Protein AF-A0A1M3EBS1-F1 (afdb_monomer_lite)

Foldseek 3Di:
DQPQLLVLLVVLLVVLVVCVVVQFDDPVVNVVSNVLSVLSNVPDVSSVSSCVVVVVQVVCCVVVVDRPDARPPGD

Secondary structure (DSSP, 8-state):
--HHHHHHHHHHHHHHHHHHHTT-S-HHHHHHHHHHHHHGGG-HHHHHHHHHHHHHHHHHHHHHSS-SS--TT--

pLDDT: mean 70.4, std 9.7, range [42.84, 83.81]

Radius of gyration: 12.43 Å; chains: 1; bounding box: 31×15×32 Å

Sequence (75 aa):
MKGTGLITGVAGLTITYVQYSNGEMSGKVVLADVAFGTMGFGGSRGATISIAYFGIKAIYEYSTENSVFEKPGGN

Structure (mmCIF, N/CA/C/O backbone):
data_AF-A0A1M3EBS1-F1
#
_entry.id   AF-A0A1M3EBS1-F1
#
loop_
_atom_site.group_PDB
_atom_site.id
_atom_site.type_symbol
_atom_site.label_atom_id
_atom_site.label_alt_id
_atom_site.label_comp_id
_atom_site.label_asym_id
_atom_site.label_entity_id
_atom_site.label_seq_id
_atom_site.pdbx_PDB_ins_code
_atom_site.Cartn_x
_atom_site.Cartn_y
_atom_site.Cartn_z
_atom_site.occupancy
_atom_site.B_iso_or_equiv
_atom_site.auth_seq_id
_atom_site.auth_comp_id
_atom_site.auth_asym_id
_atom_site.auth_atom_id
_atom_site.pdbx_PDB_model_num
ATOM 1 N N . MET A 1 1 ? 17.414 -2.458 -13.500 1.00 49.06 1 MET A N 1
ATOM 2 C CA . MET A 1 1 ? 16.640 -2.480 -12.235 1.00 49.06 1 MET A CA 1
ATOM 3 C C . MET A 1 1 ? 15.132 -2.330 -12.503 1.00 49.06 1 MET A C 1
ATOM 5 O O . MET A 1 1 ? 14.524 -1.383 -12.029 1.00 49.06 1 MET A O 1
ATOM 9 N N . LYS A 1 2 ? 14.514 -3.235 -13.284 1.00 51.47 2 LYS A N 1
ATOM 10 C CA . LYS A 1 2 ? 13.063 -3.186 -13.589 1.00 51.47 2 LYS A CA 1
ATOM 11 C C . LYS A 1 2 ? 12.204 -4.045 -12.638 1.00 51.47 2 LYS A C 1
ATOM 13 O O . LYS A 1 2 ? 11.003 -3.842 -12.577 1.00 51.47 2 LYS A O 1
ATOM 18 N N . GLY A 1 3 ? 12.812 -4.971 -11.888 1.00 57.66 3 GLY A N 1
ATOM 19 C CA . GLY A 1 3 ? 12.084 -5.926 -11.038 1.00 57.66 3 GLY A CA 1
ATOM 20 C C . GLY A 1 3 ? 11.679 -5.392 -9.661 1.00 57.66 3 GLY A C 1
ATOM 21 O O . GLY A 1 3 ? 10.579 -5.666 -9.205 1.00 57.66 3 GLY A O 1
ATOM 22 N N . THR A 1 4 ? 12.524 -4.595 -9.005 1.00 59.16 4 THR A N 1
ATOM 23 C CA . THR A 1 4 ? 12.311 -4.219 -7.595 1.00 59.16 4 THR A CA 1
ATOM 24 C C . THR A 1 4 ? 11.098 -3.306 -7.389 1.00 59.16 4 THR A C 1
ATOM 26 O O . THR A 1 4 ? 10.308 -3.557 -6.490 1.00 59.16 4 THR A O 1
ATOM 29 N N . GLY A 1 5 ? 10.889 -2.306 -8.256 1.00 55.62 5 GLY A N 1
ATOM 30 C CA . GLY A 1 5 ? 9.709 -1.428 -8.174 1.00 55.62 5 GLY A CA 1
ATOM 31 C C . GLY A 1 5 ? 8.389 -2.147 -8.456 1.00 55.62 5 GLY A C 1
ATOM 32 O O . GLY A 1 5 ? 7.367 -1.840 -7.850 1.00 55.62 5 GLY A O 1
ATOM 33 N N . LEU A 1 6 ? 8.442 -3.166 -9.317 1.00 65.75 6 LEU A N 1
ATOM 34 C CA . LEU A 1 6 ? 7.305 -4.014 -9.660 1.00 65.75 6 LEU A CA 1
ATOM 35 C C . LEU A 1 6 ? 6.919 -4.911 -8.476 1.00 65.75 6 LEU A C 1
ATOM 37 O O . LEU A 1 6 ? 5.747 -4.997 -8.128 1.00 65.75 6 LEU A O 1
ATOM 41 N N . ILE A 1 7 ? 7.910 -5.516 -7.812 1.00 70.56 7 ILE A N 1
ATOM 42 C CA . ILE A 1 7 ? 7.693 -6.373 -6.640 1.00 70.56 7 ILE A CA 1
ATOM 43 C C . ILE A 1 7 ? 7.130 -5.562 -5.471 1.00 70.56 7 ILE A C 1
ATOM 45 O O . ILE A 1 7 ? 6.146 -5.983 -4.872 1.00 70.56 7 ILE A O 1
ATOM 49 N N . THR A 1 8 ? 7.700 -4.394 -5.157 1.00 68.81 8 THR A N 1
ATOM 50 C CA . THR A 1 8 ? 7.213 -3.587 -4.029 1.00 68.81 8 THR A CA 1
ATOM 51 C C . THR A 1 8 ? 5.833 -2.990 -4.293 1.00 68.81 8 THR A C 1
ATOM 53 O O . THR A 1 8 ? 4.994 -3.008 -3.398 1.00 68.81 8 THR A O 1
ATOM 56 N N . GLY A 1 9 ? 5.564 -2.533 -5.522 1.00 67.75 9 GLY A N 1
ATOM 57 C CA . GLY A 1 9 ? 4.239 -2.044 -5.907 1.00 67.75 9 GLY A CA 1
ATOM 58 C C . GLY A 1 9 ? 3.169 -3.133 -5.808 1.00 67.75 9 GLY A C 1
ATOM 59 O O . GLY A 1 9 ? 2.128 -2.916 -5.197 1.00 67.75 9 GLY A O 1
ATOM 60 N N . VAL A 1 10 ? 3.441 -4.334 -6.334 1.00 76.06 10 VAL A N 1
ATOM 61 C CA . VAL A 1 10 ? 2.508 -5.473 -6.252 1.00 76.06 10 VAL A CA 1
ATOM 62 C C . VAL A 1 10 ? 2.318 -5.943 -4.810 1.00 76.06 10 VAL A C 1
ATOM 64 O O . VAL A 1 10 ? 1.183 -6.175 -4.395 1.00 76.06 10 VAL A O 1
ATOM 67 N N . ALA A 1 11 ? 3.395 -6.059 -4.030 1.00 72.75 11 ALA A N 1
ATOM 68 C CA . ALA A 1 11 ? 3.315 -6.483 -2.635 1.00 72.75 11 ALA A CA 1
ATOM 69 C C . ALA A 1 11 ? 2.519 -5.482 -1.785 1.00 72.75 11 ALA A C 1
ATOM 71 O O . ALA A 1 11 ? 1.626 -5.892 -1.048 1.00 72.75 11 ALA A O 1
ATOM 72 N N . GLY A 1 12 ? 2.781 -4.180 -1.949 1.00 71.06 12 GLY A N 1
ATOM 73 C CA . GLY A 1 12 ? 2.043 -3.113 -1.273 1.00 71.06 12 GLY A CA 1
ATOM 74 C C . GLY A 1 12 ? 0.551 -3.160 -1.592 1.00 71.06 12 GLY A C 1
ATOM 75 O O . GLY A 1 12 ? -0.260 -3.267 -0.682 1.00 71.06 12 GLY A O 1
ATOM 76 N N . LEU A 1 13 ? 0.193 -3.214 -2.881 1.00 74.44 13 LEU A N 1
ATOM 77 C CA . LEU A 1 13 ? -1.202 -3.318 -3.330 1.00 74.44 13 LEU A CA 1
ATOM 78 C C . LEU A 1 13 ? -1.908 -4.585 -2.829 1.00 74.44 13 LEU A C 1
ATOM 80 O O . LEU A 1 13 ? -3.097 -4.547 -2.518 1.00 74.44 13 LEU A O 1
ATOM 84 N N . THR A 1 14 ? -1.190 -5.708 -2.746 1.00 78.12 14 THR A N 1
ATOM 85 C CA . THR A 1 14 ? -1.745 -6.972 -2.238 1.00 78.12 14 THR A CA 1
ATOM 86 C C . THR A 1 14 ? -2.067 -6.862 -0.750 1.00 78.12 14 THR A C 1
ATOM 88 O O . THR A 1 14 ? -3.146 -7.269 -0.327 1.00 78.12 14 THR A O 1
ATOM 91 N N . ILE A 1 15 ? -1.169 -6.265 0.040 1.00 73.44 15 ILE A N 1
ATOM 92 C CA . ILE A 1 15 ? -1.387 -6.028 1.473 1.00 73.44 15 ILE A CA 1
ATOM 93 C C . ILE A 1 15 ? -2.582 -5.093 1.682 1.00 73.44 15 ILE A C 1
ATOM 95 O O . ILE A 1 15 ? -3.466 -5.407 2.475 1.00 73.44 15 ILE A O 1
ATOM 99 N N . THR A 1 16 ? -2.661 -4.001 0.918 1.00 74.25 16 THR A N 1
ATOM 100 C CA . THR A 1 16 ? -3.801 -3.073 0.939 1.00 74.25 16 THR A CA 1
ATOM 101 C C . THR A 1 16 ? -5.115 -3.780 0.626 1.00 74.25 16 THR A C 1
ATOM 103 O O . THR A 1 16 ? -6.111 -3.549 1.302 1.00 74.25 16 THR A O 1
ATOM 106 N N . TYR A 1 17 ? -5.134 -4.658 -0.382 1.00 73.88 17 TYR A N 1
ATOM 107 C CA . TYR A 1 17 ? -6.334 -5.411 -0.741 1.00 73.88 17 TYR A CA 1
ATOM 108 C C . TYR A 1 17 ? -6.783 -6.344 0.390 1.00 73.88 17 TYR A C 1
ATOM 110 O O . TYR A 1 17 ? -7.969 -6.381 0.714 1.00 73.88 17 TYR A O 1
ATOM 118 N N . VAL A 1 18 ? -5.844 -7.053 1.027 1.00 74.50 18 VAL A N 1
ATOM 119 C CA . VAL A 1 18 ? -6.140 -7.932 2.170 1.00 74.50 18 VAL A CA 1
ATOM 120 C C . VAL A 1 18 ? -6.698 -7.123 3.344 1.00 74.50 18 VAL A C 1
ATOM 122 O O . VAL A 1 18 ? -7.777 -7.444 3.840 1.00 74.50 18 VAL A O 1
ATOM 125 N N . GLN A 1 19 ? -6.035 -6.029 3.725 1.00 66.50 19 GLN A N 1
ATOM 126 C CA . GLN A 1 19 ? -6.482 -5.148 4.812 1.00 66.50 19 GLN A CA 1
ATOM 127 C C . GLN A 1 19 ? -7.846 -4.507 4.513 1.00 66.50 19 GLN A C 1
ATOM 129 O O . GLN A 1 19 ? -8.704 -4.419 5.390 1.00 66.50 19 GLN A O 1
ATOM 134 N N . TYR A 1 20 ? -8.103 -4.122 3.260 1.00 69.88 20 TYR A N 1
ATOM 135 C CA . TYR A 1 20 ? -9.412 -3.619 2.845 1.00 69.88 20 TYR A CA 1
ATOM 136 C C . TYR A 1 20 ? -10.504 -4.690 2.939 1.00 69.88 20 TYR A C 1
ATOM 138 O O . TYR A 1 20 ? -11.582 -4.417 3.464 1.00 69.88 20 TYR A O 1
ATOM 146 N N . SER A 1 21 ? -10.225 -5.916 2.482 1.00 71.56 21 SER A N 1
ATOM 147 C CA . SER A 1 21 ? -11.191 -7.023 2.521 1.00 71.56 21 SER A CA 1
ATOM 148 C C . SER A 1 21 ? -11.561 -7.460 3.940 1.00 71.56 21 SER A C 1
ATOM 150 O O . SER A 1 21 ? -12.695 -7.869 4.172 1.00 71.56 21 SER A O 1
ATOM 152 N N . ASN A 1 22 ? -10.645 -7.293 4.897 1.00 73.12 22 ASN A N 1
ATOM 153 C CA . ASN A 1 22 ? -10.888 -7.569 6.312 1.00 73.12 22 ASN A CA 1
ATOM 154 C C . ASN A 1 22 ? -11.617 -6.424 7.035 1.00 73.12 22 ASN A C 1
ATOM 156 O O . ASN A 1 22 ? -11.860 -6.513 8.235 1.00 73.12 22 ASN A O 1
ATOM 160 N N . GLY A 1 23 ? -11.962 -5.340 6.331 1.00 64.19 23 GLY A N 1
ATOM 161 C CA . GLY A 1 23 ? -12.577 -4.164 6.942 1.00 64.19 23 GLY A CA 1
ATOM 162 C C . GLY A 1 23 ? -11.621 -3.389 7.848 1.00 64.19 23 GLY A C 1
ATOM 163 O O . GLY A 1 23 ? -12.072 -2.5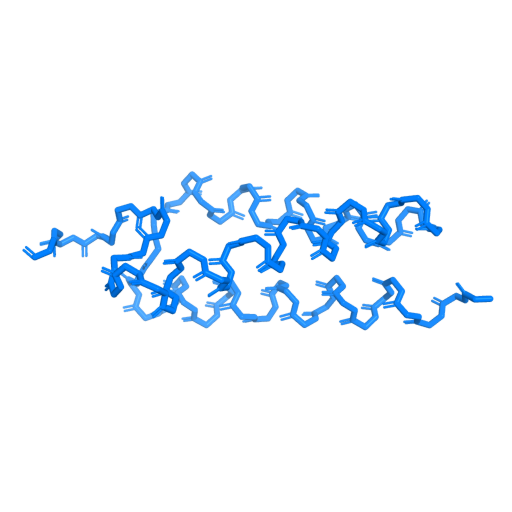98 8.663 1.00 64.19 23 GLY A O 1
ATOM 164 N N . GLU A 1 24 ? -10.309 -3.584 7.701 1.00 63.59 24 GLU A N 1
ATOM 165 C CA . GLU A 1 24 ? -9.265 -2.936 8.506 1.00 63.59 24 GLU A CA 1
ATOM 166 C C . GLU A 1 24 ? -8.818 -1.594 7.898 1.00 63.59 24 GLU A C 1
ATOM 168 O O . GLU A 1 24 ? -7.921 -0.937 8.418 1.00 63.59 24 GLU A O 1
ATOM 173 N N . MET A 1 25 ? -9.430 -1.162 6.790 1.00 66.81 25 MET A N 1
ATOM 174 C CA . MET A 1 25 ? -9.016 0.024 6.041 1.00 66.81 25 MET A CA 1
ATOM 175 C C . MET A 1 25 ? -10.191 0.877 5.572 1.00 66.81 25 MET A C 1
ATOM 177 O O . MET A 1 25 ? -11.125 0.401 4.928 1.00 66.81 25 MET A O 1
ATOM 181 N N . SER A 1 26 ? -10.093 2.184 5.808 1.00 69.12 26 SER A N 1
ATOM 182 C CA . SER A 1 26 ? -10.988 3.172 5.205 1.00 69.12 26 SER A CA 1
ATOM 183 C C . SER A 1 26 ? -10.708 3.347 3.702 1.00 69.12 26 SER A C 1
ATOM 185 O O . SER A 1 26 ? -9.560 3.326 3.257 1.00 69.12 26 SER A O 1
ATOM 187 N N . GLY A 1 27 ? -11.746 3.588 2.891 1.00 62.03 27 GLY A N 1
ATOM 188 C CA . GLY A 1 27 ? -11.624 3.715 1.428 1.00 62.03 27 GLY A CA 1
ATOM 189 C C . GLY A 1 27 ? -10.701 4.849 0.947 1.00 62.03 27 GLY A C 1
ATOM 190 O O . GLY A 1 27 ? -10.114 4.756 -0.129 1.00 62.03 27 GLY A O 1
ATOM 191 N N . LYS A 1 28 ? -10.496 5.899 1.759 1.00 67.31 28 LYS A N 1
ATOM 192 C CA . LYS A 1 28 ? -9.505 6.957 1.470 1.00 67.31 28 LYS A CA 1
ATOM 193 C C . LYS A 1 28 ? -8.060 6.448 1.567 1.00 67.31 28 LYS A C 1
ATOM 195 O O . LYS A 1 28 ? -7.189 6.945 0.861 1.00 67.31 28 LYS A O 1
ATOM 200 N N . VAL A 1 29 ? -7.822 5.452 2.417 1.00 69.12 29 VAL A N 1
ATOM 201 C CA . VAL A 1 29 ? -6.508 4.833 2.642 1.00 69.12 29 VAL A CA 1
ATOM 202 C C . VAL A 1 29 ? -6.170 3.892 1.498 1.00 69.12 29 VAL A C 1
ATOM 204 O O . VAL A 1 29 ? -5.056 3.929 0.989 1.00 69.12 29 VAL A O 1
ATOM 207 N N . VAL A 1 30 ? -7.161 3.135 1.019 1.00 72.06 30 VAL A N 1
ATOM 208 C CA . VAL A 1 30 ? -7.017 2.306 -0.185 1.00 72.06 30 VAL A CA 1
ATOM 209 C C . VAL A 1 30 ? -6.571 3.152 -1.373 1.00 72.06 30 VAL A C 1
ATOM 211 O O . VAL A 1 30 ? -5.672 2.755 -2.102 1.00 72.06 30 VAL A O 1
ATOM 214 N N . LEU A 1 31 ? -7.133 4.352 -1.545 1.00 76.44 31 LEU A N 1
ATOM 215 C CA . LEU A 1 31 ? -6.713 5.271 -2.606 1.00 76.44 31 LEU A CA 1
ATOM 216 C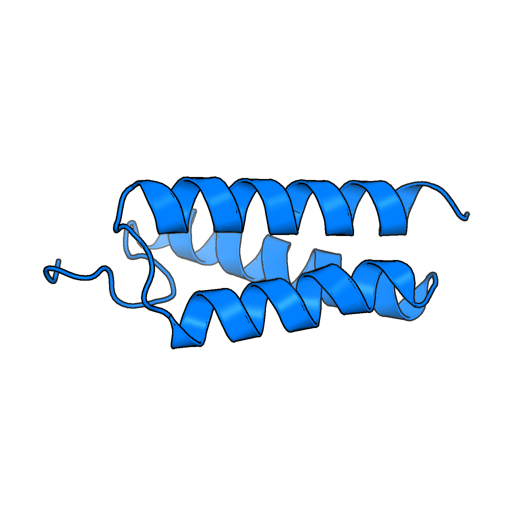 C . LEU A 1 31 ? -5.257 5.735 -2.457 1.00 76.44 31 LEU A C 1
ATOM 218 O O . LEU A 1 31 ? -4.544 5.799 -3.458 1.00 76.44 31 LEU A O 1
ATOM 222 N N . ALA A 1 32 ? -4.806 6.045 -1.237 1.00 77.62 32 ALA A N 1
ATOM 223 C CA . ALA A 1 32 ? -3.423 6.445 -0.985 1.00 77.62 32 ALA A CA 1
ATOM 224 C C . ALA A 1 32 ? -2.450 5.288 -1.257 1.00 77.62 32 ALA A C 1
ATOM 226 O O . ALA A 1 32 ? -1.524 5.438 -2.053 1.00 77.62 32 ALA A O 1
ATOM 227 N N . ASP A 1 33 ? -2.704 4.117 -0.679 1.00 77.12 33 ASP A N 1
ATOM 228 C CA . ASP A 1 33 ? -1.911 2.912 -0.902 1.00 77.12 33 ASP A CA 1
ATOM 229 C C . ASP A 1 33 ? -1.871 2.518 -2.390 1.00 77.12 33 ASP A C 1
ATOM 231 O O . ASP A 1 33 ? -0.816 2.150 -2.907 1.00 77.12 33 ASP A O 1
ATOM 235 N N . VAL A 1 34 ? -2.989 2.658 -3.114 1.00 79.56 34 VAL A N 1
ATOM 236 C CA . VAL A 1 34 ? -3.044 2.409 -4.560 1.00 79.56 34 VAL A CA 1
ATOM 237 C C . VAL A 1 34 ? -2.229 3.438 -5.341 1.00 79.56 34 VAL A C 1
ATOM 239 O O . VAL A 1 34 ? -1.475 3.067 -6.242 1.00 79.56 34 VAL A O 1
ATOM 242 N N . ALA A 1 35 ? -2.302 4.722 -4.994 1.00 82.81 35 ALA A N 1
ATOM 243 C CA . ALA A 1 35 ? -1.503 5.764 -5.635 1.00 82.81 35 ALA A CA 1
ATOM 244 C C . ALA A 1 35 ? 0.008 5.553 -5.412 1.00 82.81 35 ALA A C 1
ATOM 246 O O . ALA A 1 35 ? 0.793 5.588 -6.359 1.00 82.81 35 ALA A O 1
ATOM 247 N N . PHE A 1 36 ? 0.433 5.274 -4.178 1.00 81.50 36 PHE A N 1
ATOM 248 C CA . PHE A 1 36 ? 1.847 5.050 -3.855 1.00 81.50 36 PHE A CA 1
ATOM 249 C C . PHE A 1 36 ? 2.361 3.682 -4.321 1.00 81.50 36 PHE A C 1
ATOM 251 O O . PHE A 1 36 ? 3.518 3.561 -4.734 1.00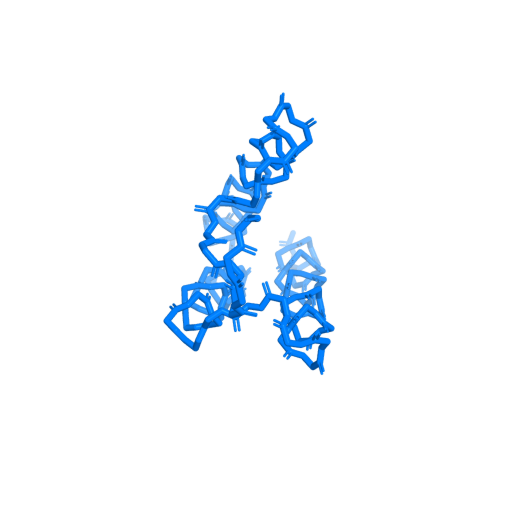 81.50 36 PHE A O 1
ATOM 258 N N . GLY A 1 37 ? 1.511 2.656 -4.334 1.00 77.06 37 GLY A N 1
ATOM 259 C CA . GLY A 1 37 ? 1.801 1.359 -4.943 1.00 77.06 37 GLY A CA 1
ATOM 260 C C . GLY A 1 37 ? 1.990 1.473 -6.453 1.00 77.06 37 GLY A C 1
ATOM 261 O O . GLY A 1 37 ? 2.971 0.964 -6.996 1.00 77.06 37 GLY A O 1
ATOM 262 N N . THR A 1 38 ? 1.117 2.225 -7.133 1.00 79.62 38 THR A N 1
ATOM 263 C CA . THR A 1 38 ? 1.215 2.434 -8.586 1.00 79.62 38 THR A CA 1
ATOM 264 C C . THR A 1 38 ? 2.390 3.323 -8.990 1.00 79.62 38 THR A C 1
ATOM 266 O O . THR A 1 38 ? 3.006 3.078 -10.029 1.00 79.62 38 THR A O 1
ATOM 269 N N . MET A 1 39 ? 2.796 4.276 -8.142 1.00 80.19 39 MET A N 1
ATOM 270 C CA . MET A 1 39 ? 4.054 5.012 -8.316 1.00 80.19 39 MET A CA 1
ATOM 271 C C . MET A 1 39 ? 5.272 4.078 -8.355 1.00 80.19 39 MET A C 1
ATOM 273 O O . MET A 1 39 ? 6.215 4.361 -9.091 1.00 80.19 39 MET A O 1
ATOM 277 N N . GLY A 1 40 ? 5.237 2.927 -7.671 1.00 67.38 40 GLY A N 1
ATOM 278 C CA . GLY A 1 40 ? 6.284 1.898 -7.726 1.00 67.38 40 GLY A CA 1
ATOM 279 C C . GLY A 1 40 ? 6.582 1.369 -9.137 1.00 67.38 40 GLY A C 1
ATOM 280 O O . GLY A 1 40 ? 7.720 0.994 -9.433 1.00 67.38 40 GLY A O 1
ATOM 281 N N . PHE A 1 41 ? 5.600 1.424 -10.045 1.00 73.56 41 PHE A N 1
ATOM 282 C CA . PHE A 1 41 ? 5.755 1.030 -11.450 1.00 73.56 41 PHE A CA 1
ATOM 283 C C . PHE A 1 41 ? 6.427 2.102 -12.323 1.00 73.56 41 PHE A C 1
ATOM 285 O O . PHE A 1 41 ? 6.904 1.791 -13.413 1.00 73.56 41 PHE A O 1
ATOM 292 N N . GLY A 1 42 ? 6.530 3.347 -11.846 1.00 76.69 42 GLY A N 1
ATOM 293 C CA . GLY A 1 42 ? 7.077 4.496 -12.582 1.00 76.69 42 GLY A CA 1
ATOM 294 C C 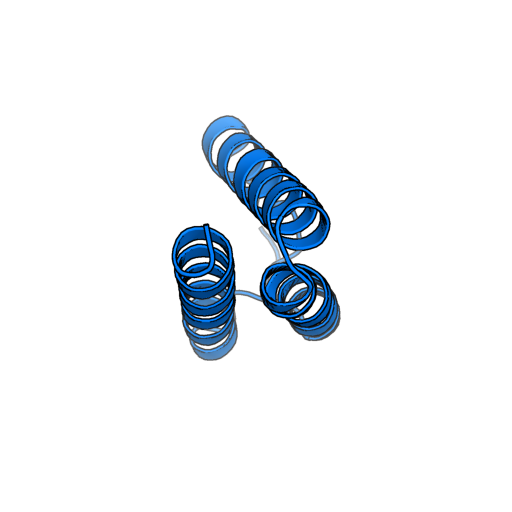. GLY A 1 42 ? 8.606 4.522 -12.741 1.00 76.69 42 GLY A C 1
ATOM 295 O O . GLY A 1 42 ? 9.167 5.537 -13.150 1.00 76.69 42 GLY A O 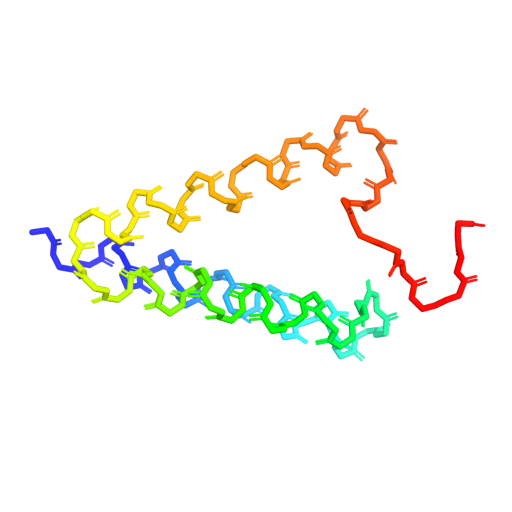1
ATOM 296 N N . GLY A 1 43 ? 9.307 3.436 -12.405 1.00 72.06 43 GLY A N 1
ATOM 297 C CA . GLY A 1 43 ? 10.770 3.343 -12.451 1.00 72.06 43 GLY A CA 1
ATOM 298 C C . GLY A 1 43 ? 11.436 3.553 -11.088 1.00 72.06 43 GLY A C 1
ATOM 299 O O . GLY A 1 43 ? 10.782 3.550 -10.050 1.00 72.06 43 GLY A O 1
ATOM 300 N N . SER A 1 44 ? 12.762 3.716 -11.071 1.00 74.50 44 SER A N 1
ATOM 301 C CA . SER A 1 44 ? 13.568 3.707 -9.835 1.00 74.50 44 SER A CA 1
ATOM 302 C C . SER A 1 44 ? 13.145 4.761 -8.809 1.00 74.50 44 SER A C 1
ATOM 304 O O . SER A 1 44 ? 13.066 4.450 -7.626 1.00 74.50 44 SER A O 1
ATOM 306 N N . ARG A 1 45 ? 12.813 5.980 -9.249 1.00 78.25 45 ARG A N 1
ATOM 307 C CA . ARG A 1 45 ? 12.335 7.054 -8.359 1.00 78.25 45 ARG A CA 1
ATOM 308 C C . ARG A 1 45 ? 10.973 6.730 -7.745 1.00 78.25 45 ARG A C 1
ATOM 310 O O . ARG A 1 45 ? 10.770 6.944 -6.555 1.00 78.25 45 ARG A O 1
ATOM 317 N N . GLY A 1 46 ? 10.068 6.179 -8.548 1.00 74.38 46 GLY A N 1
ATOM 318 C CA . GLY A 1 46 ? 8.747 5.756 -8.098 1.00 74.38 46 GLY A CA 1
ATOM 319 C C . G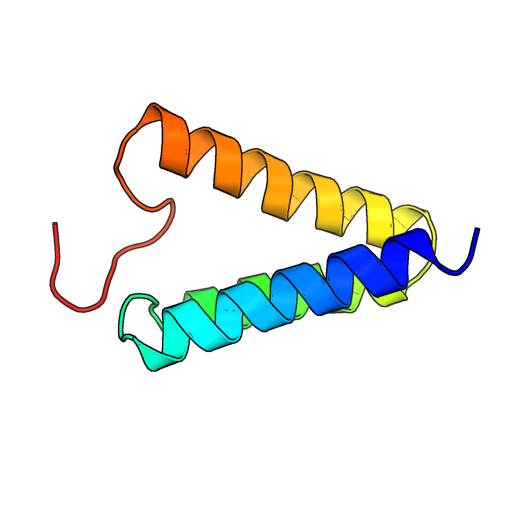LY A 1 46 ? 8.806 4.575 -7.125 1.00 74.38 46 GLY A C 1
ATOM 320 O O . GLY A 1 46 ? 8.124 4.579 -6.105 1.00 74.38 46 GLY A O 1
ATOM 321 N N . ALA A 1 47 ? 9.715 3.626 -7.369 1.00 76.69 47 ALA A N 1
ATOM 322 C CA . ALA A 1 47 ? 10.016 2.537 -6.445 1.00 76.69 47 ALA A CA 1
ATOM 323 C C . ALA A 1 47 ? 10.527 3.053 -5.092 1.00 76.69 47 ALA A C 1
ATOM 325 O O . ALA A 1 47 ? 10.060 2.591 -4.058 1.00 76.69 47 ALA A O 1
ATOM 326 N N . THR A 1 48 ? 11.433 4.038 -5.078 1.00 79.38 48 THR A N 1
ATOM 327 C CA . THR A 1 48 ? 11.916 4.653 -3.830 1.00 79.38 48 THR A CA 1
ATOM 328 C C . THR A 1 48 ? 10.791 5.333 -3.055 1.00 79.38 48 THR A C 1
ATOM 330 O O . THR A 1 48 ? 10.700 5.143 -1.848 1.00 79.38 48 THR A O 1
ATOM 333 N N . ILE A 1 49 ? 9.917 6.085 -3.733 1.00 81.00 49 ILE A N 1
ATOM 334 C CA . ILE A 1 49 ? 8.760 6.738 -3.099 1.00 81.00 49 ILE A CA 1
ATOM 335 C C . ILE A 1 49 ? 7.801 5.690 -2.514 1.00 81.00 49 ILE A C 1
ATOM 337 O O . ILE A 1 49 ? 7.363 5.829 -1.376 1.00 81.00 49 ILE A O 1
ATOM 341 N N . SER A 1 50 ? 7.527 4.618 -3.262 1.00 76.31 50 SER A N 1
ATOM 342 C CA . SER A 1 50 ? 6.670 3.513 -2.824 1.00 76.31 50 SER A CA 1
ATOM 343 C C . SER A 1 50 ? 7.248 2.795 -1.598 1.00 76.31 50 SER A C 1
ATOM 345 O O . SER A 1 50 ? 6.570 2.649 -0.583 1.00 76.31 50 SER A O 1
ATOM 347 N N . ILE A 1 51 ? 8.535 2.428 -1.645 1.00 78.44 51 ILE A N 1
ATOM 348 C CA . ILE A 1 51 ? 9.256 1.798 -0.528 1.00 78.44 51 ILE A CA 1
ATOM 349 C C . ILE A 1 51 ? 9.262 2.710 0.699 1.00 78.44 51 ILE A C 1
ATOM 351 O O . ILE A 1 51 ? 9.032 2.232 1.805 1.00 78.44 51 ILE A O 1
ATOM 355 N N . ALA A 1 52 ? 9.513 4.009 0.524 1.00 83.81 52 ALA A N 1
ATOM 356 C CA . ALA A 1 52 ? 9.518 4.958 1.631 1.00 83.81 52 ALA A CA 1
ATOM 357 C C . ALA A 1 52 ? 8.131 5.071 2.279 1.00 83.81 52 ALA A C 1
ATOM 359 O O . ALA A 1 52 ? 8.035 5.014 3.500 1.00 83.81 52 ALA A O 1
ATOM 360 N N . TYR A 1 53 ? 7.064 5.166 1.480 1.00 83.00 53 TYR A N 1
ATOM 361 C CA . TYR A 1 53 ? 5.691 5.219 1.983 1.00 83.00 53 TYR A CA 1
ATOM 362 C C . TYR A 1 53 ? 5.329 3.962 2.788 1.00 83.00 53 TYR A C 1
ATOM 364 O O . TYR A 1 53 ? 4.977 4.065 3.962 1.00 83.00 53 TYR A O 1
ATOM 372 N N . PHE A 1 54 ? 5.484 2.772 2.194 1.00 79.50 54 PHE A N 1
ATOM 373 C CA . PHE A 1 54 ? 5.155 1.512 2.869 1.00 79.50 54 PHE A CA 1
ATOM 374 C C . PHE A 1 54 ? 6.089 1.213 4.048 1.00 79.50 54 PHE A C 1
ATOM 376 O O . PHE A 1 54 ? 5.640 0.679 5.057 1.00 79.50 54 PHE A O 1
ATOM 383 N N . GLY A 1 55 ? 7.368 1.582 3.955 1.00 81.38 55 GLY A N 1
ATOM 384 C CA . GLY A 1 55 ? 8.342 1.408 5.029 1.00 81.38 55 GLY A CA 1
ATOM 385 C C . GLY A 1 55 ? 8.043 2.287 6.243 1.00 81.38 55 GLY A C 1
ATOM 386 O O . GLY A 1 55 ? 8.017 1.787 7.363 1.00 81.38 55 GLY A O 1
ATOM 387 N N . ILE A 1 56 ? 7.758 3.578 6.031 1.00 81.94 56 ILE A N 1
ATOM 388 C CA . ILE A 1 56 ? 7.351 4.492 7.112 1.00 81.94 56 ILE A CA 1
ATOM 389 C C . ILE A 1 56 ? 6.044 4.014 7.741 1.00 81.94 56 ILE A C 1
ATOM 391 O O . ILE A 1 56 ? 5.935 3.987 8.966 1.00 81.94 56 ILE A O 1
ATOM 395 N N . LYS A 1 57 ? 5.079 3.594 6.912 1.00 77.25 57 LYS A N 1
ATOM 396 C CA . LYS A 1 57 ? 3.805 3.055 7.383 1.00 77.25 57 LYS A CA 1
ATOM 397 C C . LYS A 1 57 ? 4.022 1.836 8.280 1.00 77.25 57 LYS A C 1
ATOM 399 O O . LYS A 1 57 ? 3.595 1.850 9.425 1.00 77.25 57 LYS A O 1
ATOM 404 N N . ALA A 1 58 ? 4.773 0.842 7.808 1.00 75.44 58 ALA A N 1
ATOM 405 C CA . ALA A 1 58 ? 5.064 -0.369 8.570 1.00 75.44 58 ALA A CA 1
ATOM 406 C C . ALA A 1 58 ? 5.775 -0.079 9.904 1.00 75.44 58 ALA A C 1
ATOM 408 O O . ALA A 1 58 ? 5.425 -0.671 10.920 1.00 75.44 58 ALA A O 1
ATOM 409 N N . ILE A 1 59 ? 6.743 0.847 9.921 1.00 78.69 59 ILE A N 1
ATOM 410 C CA . ILE A 1 59 ? 7.446 1.238 11.154 1.00 78.69 59 ILE A CA 1
ATOM 411 C C . ILE A 1 59 ? 6.481 1.880 12.152 1.00 78.69 59 ILE A C 1
ATOM 413 O O . ILE A 1 59 ? 6.531 1.545 13.332 1.00 78.69 59 ILE A O 1
ATOM 417 N N . TYR A 1 60 ? 5.615 2.785 11.697 1.00 77.06 60 TYR A N 1
ATOM 418 C CA . TYR A 1 60 ? 4.653 3.455 12.569 1.00 77.06 60 TYR A CA 1
ATOM 419 C C . TYR A 1 60 ? 3.616 2.481 13.137 1.00 77.06 60 TYR A C 1
ATOM 421 O O . TYR A 1 60 ? 3.335 2.521 14.332 1.00 77.06 60 TYR A O 1
ATOM 429 N N . GLU A 1 61 ? 3.068 1.590 12.307 1.00 71.94 61 GLU A N 1
ATOM 430 C CA . GLU A 1 61 ? 2.080 0.602 12.764 1.00 71.94 61 GLU A CA 1
ATOM 431 C C . GLU A 1 61 ? 2.694 -0.384 13.758 1.00 71.94 61 GLU A C 1
ATOM 433 O O . GLU A 1 61 ? 2.074 -0.722 14.763 1.00 71.94 61 GLU A O 1
ATOM 438 N N . TYR A 1 62 ? 3.944 -0.791 13.522 1.00 74.44 62 TYR A N 1
ATOM 439 C CA . TYR A 1 62 ? 4.668 -1.659 14.443 1.00 74.44 62 TYR A CA 1
ATOM 440 C C . TYR A 1 62 ? 5.012 -0.962 15.767 1.00 74.44 62 TYR A C 1
ATOM 442 O O . TYR A 1 62 ? 4.976 -1.597 16.816 1.00 74.44 62 TYR A O 1
ATOM 450 N N . SER A 1 63 ? 5.370 0.327 15.745 1.00 78.56 63 SER A N 1
ATOM 451 C CA . SER A 1 63 ? 5.822 1.036 16.949 1.00 78.56 63 SER A CA 1
ATOM 452 C C . SER A 1 63 ? 4.690 1.561 17.824 1.00 78.56 63 SER A C 1
ATOM 454 O O . SER A 1 63 ? 4.877 1.710 19.029 1.00 78.56 63 SER A O 1
ATOM 456 N N . THR A 1 64 ? 3.546 1.891 17.229 1.00 75.56 64 THR A N 1
ATOM 457 C CA . THR A 1 64 ? 2.439 2.524 17.951 1.00 75.56 64 THR A CA 1
ATOM 458 C C . THR A 1 64 ? 1.313 1.559 18.283 1.00 75.56 64 THR A C 1
ATOM 460 O O . THR A 1 64 ? 0.410 1.966 19.010 1.00 75.56 64 THR A O 1
ATOM 463 N N . GLU A 1 65 ? 1.317 0.345 17.710 1.00 67.69 65 GLU A N 1
ATOM 464 C CA . GLU A 1 65 ? 0.178 -0.599 17.655 1.00 67.69 65 GLU A CA 1
ATOM 465 C C . GLU A 1 65 ? -1.121 0.016 17.098 1.00 67.69 65 GLU A C 1
ATOM 467 O O . GLU A 1 65 ? -2.146 -0.651 16.952 1.00 67.69 65 GLU A O 1
ATOM 472 N N . ASN A 1 66 ? -1.068 1.292 16.729 1.00 63.91 66 ASN A N 1
ATOM 473 C CA . ASN A 1 66 ? -2.109 2.033 16.075 1.00 63.91 66 ASN A CA 1
ATOM 474 C C . ASN A 1 66 ? -1.842 1.919 14.585 1.00 63.91 66 ASN A C 1
ATOM 476 O O . ASN A 1 66 ? -0.714 2.094 14.117 1.00 63.91 66 ASN A O 1
ATOM 480 N N . SER A 1 67 ? -2.890 1.648 13.813 1.00 63.75 67 SER A N 1
ATOM 481 C CA . SER A 1 67 ? -2.734 1.819 12.377 1.00 63.75 67 SER A CA 1
ATOM 482 C C . SER A 1 67 ? -2.446 3.295 12.099 1.00 63.75 67 SER A C 1
ATOM 484 O O . SER A 1 67 ? -2.992 4.183 12.758 1.00 63.75 67 SER A O 1
ATOM 486 N N . VAL A 1 68 ? -1.605 3.564 11.098 1.00 59.72 68 VAL A N 1
ATOM 487 C CA . VAL A 1 68 ? -1.375 4.933 10.599 1.00 59.72 68 VAL A CA 1
ATOM 488 C C . VAL A 1 68 ? -2.701 5.574 10.178 1.00 59.72 68 VAL A C 1
ATOM 490 O O . VAL A 1 68 ? -2.806 6.798 10.108 1.00 59.72 68 VAL A O 1
ATOM 493 N N . PHE A 1 69 ? -3.728 4.758 9.914 1.00 61.75 69 PHE A N 1
ATOM 494 C CA . PHE A 1 69 ? -5.035 5.218 9.494 1.00 61.75 69 PHE A CA 1
ATOM 495 C C . PHE A 1 69 ? -6.167 4.511 10.247 1.00 61.75 69 PHE A C 1
ATOM 497 O O . PHE A 1 69 ? -6.114 3.314 10.504 1.00 61.75 69 PHE A O 1
ATOM 504 N N . GLU A 1 70 ? -7.219 5.263 10.573 1.00 51.97 70 GLU A N 1
ATOM 505 C CA . GLU A 1 70 ? -8.405 4.767 11.282 1.00 51.97 70 GLU A CA 1
ATOM 506 C C . GLU A 1 70 ? -9.000 3.513 10.619 1.00 51.97 70 GLU A C 1
ATOM 508 O O . GLU A 1 70 ? -9.422 3.537 9.453 1.00 51.97 70 GLU A O 1
ATOM 513 N N . LYS A 1 71 ? -9.077 2.428 11.398 1.00 56.19 71 LYS A N 1
ATOM 514 C CA . LYS A 1 71 ? -9.849 1.232 11.057 1.00 56.19 71 LYS A CA 1
ATOM 515 C C . LYS A 1 71 ? -11.347 1.572 11.079 1.00 56.19 71 LYS A C 1
ATOM 517 O O . LYS A 1 71 ? -11.801 2.243 12.012 1.00 56.19 71 LYS A O 1
ATOM 522 N N . PRO A 1 72 ? -12.146 1.105 10.104 1.00 42.84 72 PRO A N 1
ATOM 523 C CA . PRO A 1 72 ? -13.601 1.100 10.218 1.00 42.84 72 PRO A CA 1
ATOM 524 C C . PRO A 1 72 ? -14.026 0.332 11.483 1.00 42.84 72 PRO A C 1
ATOM 526 O O . PRO A 1 72 ? -13.982 -0.892 11.513 1.00 42.84 72 PRO A O 1
ATOM 529 N N . GLY A 1 73 ? -14.403 1.058 12.540 1.00 51.16 73 GLY A N 1
ATOM 530 C CA . GLY A 1 73 ? -14.777 0.481 13.840 1.00 51.16 73 GLY A CA 1
ATOM 531 C C . GLY A 1 73 ? -14.116 1.128 15.061 1.00 51.16 73 GLY A C 1
ATOM 532 O O . GLY A 1 73 ? -14.599 0.907 16.165 1.00 51.16 73 GLY A O 1
ATOM 533 N N . GLY A 1 74 ? -13.099 1.976 14.864 1.00 45.34 74 GLY A N 1
ATOM 534 C CA . GLY A 1 74 ? -12.368 2.620 15.961 1.00 45.34 74 GLY A CA 1
ATOM 535 C C . GLY A 1 74 ? -11.388 1.674 16.664 1.00 45.34 74 GLY A C 1
ATOM 536 O O . GLY A 1 74 ? -11.499 0.454 16.550 1.00 45.34 74 GLY A O 1
ATOM 537 N N . ASN A 1 75 ? -10.397 2.260 17.337 1.00 46.72 75 ASN A N 1
ATOM 538 C CA . ASN A 1 75 ? -9.539 1.552 18.291 1.00 46.72 75 ASN A CA 1
ATOM 539 C C . ASN A 1 75 ? -10.357 0.948 19.437 1.00 46.72 75 ASN A C 1
ATOM 541 O O . ASN A 1 75 ? -11.256 1.663 19.939 1.00 46.72 75 ASN A O 1
#